Protein AF-A0A524MI14-F1 (afdb_monomer)

Sequence (124 aa):
MTTATKIVNYTQEQTALAKSAYVESPTKETVAKLAELFGKTAKSVIAKLSREGVYVKAVRVSKAGGVVVSKDALVTNIAHLMGVNEEKLDGLEAAPKASLILIANAMLWQQSVIDTAKRDVPGA

Secondary structure (DSSP, 8-state):
--------SS-HHHHHHHHHHHHH--SHHHHHHHHHHHT--HHHHHHHHHHTT-PPPPP-B-TTSSB---HHHHHHHHHHHHT--GGGGTTGGGS-HHHHHHHHHHHHHHHHHHHHHHHTSS--

Foldseek 3Di:
DDPPPPPCLADPVLLVVLLVQCLVPVDLVSLVVSCVVSVHDSVVSLVSCVVVVNHDDDFDADPVRHGPDQLLNLLVLLCVLVVHDSVVCPPVSVDDPVVSVVSSVVSVVVVVVVVVVVVPPPDD

Mean predicted aligned error: 12.76 Å

pLDDT: mean 82.41, std 14.53, range [34.16, 95.12]

Solvent-accessible surface area (backbone atoms only — not comparable to full-atom values): 7585 Å² total; per-residue (Å²): 136,86,79,79,78,75,80,72,90,63,53,72,65,57,52,52,51,53,49,54,53,34,72,77,40,78,47,73,65,47,41,47,54,52,9,62,77,68,77,48,52,46,70,58,47,49,54,49,35,47,75,71,69,69,56,71,79,80,79,58,55,41,100,83,68,46,70,67,71,55,56,61,59,43,48,48,49,41,21,58,76,70,73,47,65,53,79,81,49,70,72,57,65,75,50,59,64,69,58,50,51,53,53,43,50,52,50,52,50,52,50,51,54,54,54,50,58,64,66,72,52,88,82,131

Nearest PDB structures (foldseek):
  8apo-assembly1_Yc  TM=8.358E-01  e=2.082E+00  Polytomella magna
  1j5y-assembly1_A  TM=4.600E-01  e=2.203E+00  Thermotoga maritima
  6aqq-assembly1_A  TM=5.128E-01  e=3.463E+00  Staphylococcus aureus

Structure (mmCIF, N/CA/C/O backbone):
data_AF-A0A524MI14-F1
#
_entry.id   AF-A0A524MI14-F1
#
loop_
_atom_site.group_PDB
_atom_site.id
_atom_site.type_symbol
_atom_site.label_atom_id
_atom_site.label_alt_id
_atom_site.label_comp_id
_atom_site.label_asym_id
_atom_site.label_entity_id
_atom_site.label_seq_id
_atom_site.pdbx_PDB_ins_code
_ato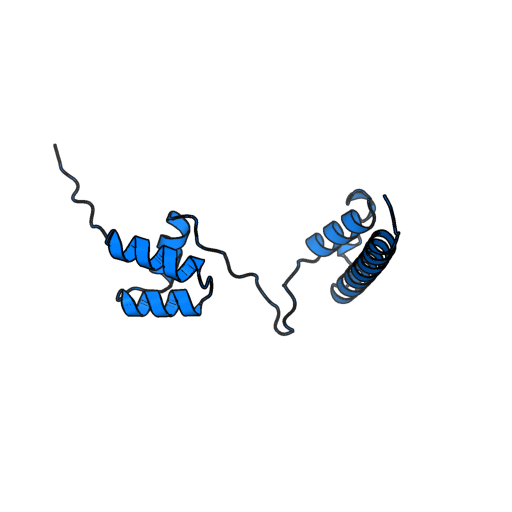m_site.Cartn_x
_atom_site.Cartn_y
_atom_site.Cartn_z
_atom_site.occupancy
_atom_site.B_iso_or_equiv
_atom_site.auth_seq_id
_atom_site.auth_comp_id
_atom_site.auth_asym_id
_atom_site.auth_atom_id
_atom_site.pdbx_PDB_model_num
ATOM 1 N N . MET A 1 1 ? -27.064 -31.591 23.940 1.00 42.25 1 MET A N 1
ATOM 2 C CA . MET A 1 1 ? -26.822 -30.621 22.850 1.00 42.25 1 MET A CA 1
ATOM 3 C C . MET A 1 1 ? -26.405 -29.304 23.487 1.00 42.25 1 MET A C 1
ATOM 5 O O . MET A 1 1 ? -27.261 -28.542 23.912 1.00 42.25 1 MET A O 1
ATOM 9 N N . THR A 1 2 ? -25.104 -29.082 23.673 1.00 34.16 2 THR A N 1
ATOM 10 C CA . THR A 1 2 ? -24.586 -27.879 24.343 1.00 34.16 2 THR A CA 1
ATOM 11 C C . THR A 1 2 ? -24.562 -26.738 23.330 1.00 34.16 2 THR A C 1
ATOM 13 O O . THR A 1 2 ? -23.703 -26.697 22.452 1.00 34.16 2 THR A O 1
ATOM 16 N N . THR A 1 3 ? -25.542 -25.840 23.391 1.00 43.69 3 THR A N 1
ATOM 17 C CA . THR A 1 3 ? -25.589 -24.639 22.552 1.00 43.69 3 THR A CA 1
ATOM 18 C C . THR A 1 3 ? -24.498 -23.674 23.003 1.00 43.69 3 THR A C 1
ATOM 20 O O . THR A 1 3 ? -24.641 -22.984 24.009 1.00 43.69 3 THR A O 1
ATOM 23 N N . ALA A 1 4 ? -23.383 -23.644 22.272 1.00 50.38 4 ALA A N 1
ATOM 24 C CA . ALA A 1 4 ? -22.349 -22.634 22.440 1.00 50.38 4 ALA A CA 1
ATOM 25 C C . ALA A 1 4 ? -22.917 -21.267 22.030 1.00 50.38 4 ALA A C 1
ATOM 27 O O . ALA A 1 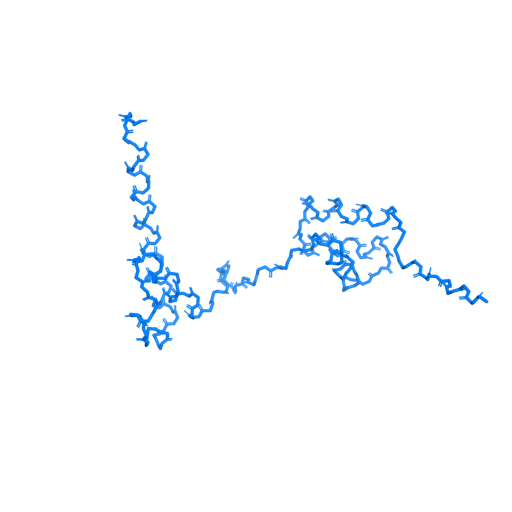4 ? -23.047 -20.957 20.844 1.00 50.38 4 ALA A O 1
ATOM 28 N N . THR A 1 5 ? -23.287 -20.453 23.016 1.00 50.03 5 THR A N 1
ATOM 29 C CA . THR A 1 5 ? -23.732 -19.073 22.817 1.00 50.03 5 THR A CA 1
ATOM 30 C C . THR A 1 5 ? -22.591 -18.274 22.193 1.00 50.03 5 THR A C 1
ATOM 32 O O . THR A 1 5 ? -21.615 -17.919 22.853 1.00 50.03 5 THR A O 1
ATOM 35 N N . LYS A 1 6 ? -22.682 -18.019 20.885 1.00 57.41 6 LYS A N 1
ATOM 36 C CA . LYS A 1 6 ? -21.720 -17.199 20.145 1.00 57.41 6 LYS A CA 1
ATOM 37 C C . LYS A 1 6 ? -21.764 -15.785 20.718 1.00 57.41 6 LYS A C 1
ATOM 39 O O . LYS A 1 6 ? -22.708 -15.047 20.460 1.00 57.41 6 LYS A O 1
ATOM 44 N N . ILE A 1 7 ? -20.744 -15.400 21.479 1.00 64.19 7 ILE A N 1
ATOM 45 C CA . ILE A 1 7 ? -20.573 -14.018 21.933 1.00 64.19 7 ILE A CA 1
ATOM 46 C C . ILE A 1 7 ? -20.296 -13.171 20.686 1.00 64.19 7 ILE A C 1
ATOM 48 O O . ILE A 1 7 ? -19.207 -13.196 20.105 1.00 64.19 7 ILE A O 1
ATOM 52 N N . VAL A 1 8 ? -21.329 -12.479 20.210 1.00 68.69 8 VAL A N 1
ATOM 53 C CA . VAL A 1 8 ? -21.266 -11.638 19.017 1.00 68.69 8 VAL A CA 1
ATOM 54 C C . VAL A 1 8 ? -20.547 -10.344 19.390 1.00 68.69 8 VAL A C 1
ATOM 56 O O . VAL A 1 8 ? -21.127 -9.430 19.958 1.00 68.69 8 VAL A O 1
ATOM 59 N N . ASN A 1 9 ? -19.252 -10.272 19.084 1.00 80.00 9 ASN A N 1
ATOM 60 C CA . ASN A 1 9 ? -18.432 -9.104 19.418 1.00 80.00 9 ASN A CA 1
ATOM 61 C C . ASN A 1 9 ? -18.767 -7.874 18.543 1.00 80.00 9 ASN A C 1
ATOM 63 O O . ASN A 1 9 ? -18.424 -6.760 18.911 1.00 80.00 9 ASN A O 1
ATOM 67 N N . TYR A 1 10 ? -19.420 -8.056 17.392 1.00 85.31 10 TYR A N 1
ATOM 68 C CA . TYR A 1 10 ? -19.904 -6.971 16.527 1.00 85.31 10 TYR A CA 1
ATOM 69 C C . TYR A 1 10 ? -21.326 -7.272 16.081 1.00 85.31 10 TYR A C 1
ATOM 71 O O . TYR A 1 10 ? -21.554 -8.344 15.515 1.00 85.31 10 TYR A O 1
ATOM 79 N N . THR A 1 11 ? -22.251 -6.333 16.268 1.00 89.31 11 THR A N 1
ATOM 80 C CA . THR A 1 11 ? -23.600 -6.470 15.707 1.00 89.31 11 THR A CA 1
ATOM 81 C C . THR A 1 11 ? -23.549 -6.472 14.174 1.00 89.31 11 THR A C 1
ATOM 83 O O . THR A 1 11 ? -22.544 -6.089 13.555 1.00 89.31 11 THR A O 1
ATOM 86 N N . GLN A 1 12 ? -24.626 -6.934 13.537 1.00 87.88 12 GLN A N 1
ATOM 87 C CA . GLN A 1 12 ? -24.724 -6.899 12.075 1.00 87.88 12 GLN A CA 1
ATOM 88 C C . GLN A 1 12 ? -24.654 -5.456 11.557 1.00 87.88 12 GLN A C 1
ATOM 90 O O . GLN A 1 12 ? -23.914 -5.184 10.615 1.00 87.88 12 GLN A O 1
ATOM 95 N N . GLU A 1 13 ? -25.314 -4.526 12.248 1.00 88.88 13 GLU A N 1
ATOM 96 C CA . GLU A 1 13 ? -25.285 -3.091 11.945 1.00 88.88 13 GLU A CA 1
ATOM 97 C C . GLU A 1 13 ? -23.878 -2.501 12.070 1.00 88.88 13 GLU A C 1
ATOM 99 O O . GLU A 1 13 ? -23.399 -1.855 11.141 1.00 88.88 13 GLU A O 1
ATOM 104 N N . GLN A 1 14 ? -23.155 -2.798 13.159 1.00 90.38 14 GLN A N 1
ATOM 105 C CA . GLN A 1 14 ? -21.763 -2.360 13.324 1.00 90.38 14 GLN A CA 1
ATOM 106 C C . GLN A 1 14 ? -20.865 -2.905 12.210 1.00 90.38 14 GLN A C 1
ATOM 108 O O . GLN A 1 14 ? -19.961 -2.220 11.738 1.00 90.38 14 GLN A O 1
ATOM 113 N N . THR A 1 15 ? -21.114 -4.140 11.772 1.00 92.06 15 THR A N 1
ATOM 114 C CA . THR A 1 15 ? -20.355 -4.774 10.690 1.00 92.06 15 THR A CA 1
ATOM 115 C C . THR A 1 15 ? -20.642 -4.118 9.336 1.00 92.06 15 THR A C 1
ATOM 117 O O . THR A 1 15 ? -19.710 -3.898 8.562 1.00 92.06 15 THR A O 1
ATOM 120 N N . ALA A 1 16 ? -21.904 -3.793 9.047 1.00 92.81 16 ALA A N 1
ATOM 121 C CA . ALA A 1 16 ? -22.297 -3.088 7.829 1.00 92.81 16 ALA A CA 1
ATOM 122 C C . ALA A 1 16 ? -21.721 -1.665 7.794 1.00 92.81 16 ALA A C 1
ATOM 124 O O . ALA A 1 16 ? -21.092 -1.284 6.807 1.00 92.81 16 ALA A O 1
ATOM 125 N N . LEU A 1 17 ? -21.840 -0.927 8.903 1.00 92.75 17 LEU A N 1
ATOM 126 C CA . LEU A 1 17 ? -21.302 0.425 9.035 1.00 92.75 17 LEU A CA 1
ATOM 127 C C . LEU A 1 17 ? -19.776 0.444 8.887 1.00 92.75 17 LEU A C 1
ATOM 129 O O . LEU A 1 17 ? -19.244 1.257 8.137 1.00 92.75 17 LEU A O 1
ATOM 133 N N . ALA A 1 18 ? -19.072 -0.482 9.548 1.00 92.44 18 ALA A N 1
ATOM 134 C CA . ALA A 1 18 ? -17.618 -0.585 9.446 1.00 92.44 18 ALA A CA 1
ATOM 135 C C . ALA A 1 18 ? -17.159 -0.828 8.003 1.00 92.44 18 ALA A C 1
ATOM 137 O O . ALA A 1 18 ? -16.209 -0.192 7.552 1.00 92.44 18 ALA A O 1
ATOM 138 N N . LYS A 1 19 ? -17.839 -1.729 7.277 1.00 93.31 19 LYS A N 1
ATOM 139 C CA . LYS A 1 19 ? -17.552 -1.998 5.863 1.00 93.31 19 LYS A CA 1
ATOM 140 C C . LYS A 1 19 ? -17.780 -0.760 5.006 1.00 93.31 19 LYS A C 1
ATOM 142 O O . LYS A 1 19 ? -16.867 -0.368 4.291 1.00 93.31 19 LYS A O 1
ATOM 147 N N . SER A 1 20 ? -18.954 -0.138 5.111 1.00 92.75 20 SER A N 1
ATOM 148 C CA . SER A 1 20 ? -19.307 1.039 4.308 1.00 92.75 20 SER A CA 1
ATOM 149 C C . SER A 1 20 ? -18.317 2.182 4.525 1.00 92.75 20 SER A C 1
ATOM 151 O O . SER A 1 20 ? -17.710 2.656 3.570 1.00 92.75 20 SER A O 1
ATOM 153 N N . ALA A 1 21 ? -18.085 2.562 5.785 1.00 91.69 21 ALA A N 1
ATOM 154 C CA . ALA A 1 21 ? -17.199 3.671 6.124 1.00 91.69 21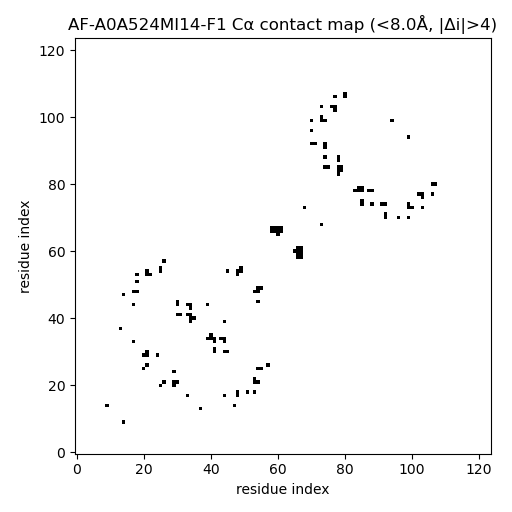 ALA A CA 1
ATOM 155 C C . ALA A 1 21 ? -15.751 3.415 5.675 1.00 91.69 21 ALA A C 1
ATOM 157 O O . ALA A 1 21 ? -15.076 4.319 5.187 1.00 91.69 21 ALA A O 1
ATOM 158 N N . TYR A 1 22 ? -15.262 2.179 5.826 1.00 92.69 22 TYR A N 1
ATOM 159 C CA . TYR A 1 22 ? -13.899 1.841 5.429 1.00 92.69 22 TYR A CA 1
ATOM 160 C C . TYR A 1 22 ? -13.725 1.742 3.910 1.00 92.69 22 TYR A C 1
ATOM 162 O O . TYR A 1 22 ? -12.683 2.140 3.406 1.00 92.69 22 TYR A O 1
ATOM 170 N N . VAL A 1 23 ? -14.718 1.237 3.176 1.00 89.88 23 VAL A N 1
ATOM 171 C CA . VAL A 1 23 ? -14.666 1.196 1.705 1.00 89.88 23 VAL A CA 1
ATOM 172 C C . VAL A 1 23 ? -14.691 2.610 1.118 1.00 89.88 23 VAL A C 1
ATOM 174 O O . VAL A 1 23 ? -13.966 2.875 0.164 1.00 89.88 23 VAL A O 1
ATOM 177 N N . GLU A 1 24 ? -15.459 3.526 1.712 1.00 90.88 24 GLU A N 1
ATOM 178 C CA . GLU A 1 24 ? -15.514 4.933 1.296 1.00 90.88 24 GLU A CA 1
ATOM 179 C C . GLU A 1 24 ? -14.208 5.686 1.596 1.00 90.88 24 GLU A C 1
ATOM 181 O O . GLU A 1 24 ? -13.747 6.496 0.793 1.00 90.88 24 GLU A O 1
ATOM 186 N N . SER A 1 25 ? -13.571 5.397 2.735 1.00 89.00 25 SER A N 1
ATOM 187 C CA . SER A 1 25 ? -12.295 6.004 3.119 1.00 89.00 25 SER A CA 1
ATOM 188 C C . SER A 1 25 ? -11.376 4.972 3.784 1.00 89.00 25 SER A C 1
ATOM 190 O O . SER A 1 25 ? -11.378 4.853 5.017 1.00 89.00 25 SER A O 1
ATOM 192 N N . PRO A 1 26 ? -10.559 4.222 3.013 1.00 88.50 26 PRO A N 1
ATOM 193 C CA . PRO A 1 26 ? -9.736 3.116 3.517 1.00 88.50 26 PRO A CA 1
ATOM 194 C C . PRO A 1 26 ? -8.466 3.608 4.230 1.00 88.50 26 PRO A C 1
ATOM 196 O O . PRO A 1 26 ? -7.337 3.235 3.907 1.00 88.50 26 PRO A O 1
ATOM 199 N N . THR A 1 27 ? -8.637 4.470 5.230 1.00 89.31 27 THR A N 1
ATOM 200 C CA . THR A 1 27 ? -7.553 5.138 5.957 1.00 89.31 27 THR A CA 1
ATOM 201 C C . THR A 1 27 ? -7.422 4.628 7.392 1.00 89.31 27 THR A C 1
ATOM 203 O O . THR A 1 27 ? -8.319 3.996 7.958 1.00 89.31 27 THR A O 1
ATOM 206 N N . LYS A 1 28 ? -6.273 4.911 8.020 1.00 88.94 28 LYS A N 1
ATOM 207 C CA . LYS A 1 28 ? -6.068 4.623 9.450 1.00 88.94 28 LYS A CA 1
ATOM 208 C C . LYS A 1 28 ? -6.974 5.474 10.344 1.00 88.94 28 LYS A C 1
ATOM 210 O O . LYS A 1 28 ? -7.382 4.995 11.397 1.00 88.94 28 LYS A O 1
ATOM 215 N N . GLU A 1 29 ? -7.293 6.696 9.926 1.00 91.62 29 GLU A N 1
ATOM 216 C CA . GLU A 1 29 ? -8.207 7.580 10.656 1.00 91.62 29 GLU A CA 1
ATOM 217 C C . GLU A 1 29 ? -9.622 7.014 10.691 1.00 91.62 29 GLU A C 1
ATOM 219 O O . GLU A 1 29 ? -10.242 7.004 11.748 1.00 91.62 29 GLU A O 1
ATOM 224 N N . THR A 1 30 ? -10.110 6.456 9.580 1.00 92.50 30 THR A N 1
ATOM 225 C CA . THR A 1 30 ? -11.411 5.775 9.549 1.00 92.50 30 THR A CA 1
ATOM 226 C C . THR A 1 30 ? -11.459 4.615 10.539 1.00 92.50 30 THR A C 1
ATOM 228 O O . THR A 1 30 ? -12.419 4.476 11.292 1.00 92.50 30 THR A O 1
ATOM 231 N N . VAL A 1 31 ? -10.392 3.813 10.614 1.00 93.31 31 VAL A N 1
ATOM 232 C CA . VAL A 1 31 ? -10.281 2.735 11.610 1.00 93.31 31 VAL A CA 1
ATOM 233 C C . VAL A 1 31 ? -10.304 3.283 13.040 1.00 93.31 31 VAL A C 1
ATOM 235 O O . VAL A 1 31 ? -10.941 2.677 13.899 1.00 93.31 31 VAL A O 1
ATOM 238 N N . ALA A 1 32 ? -9.627 4.404 13.305 1.00 94.44 32 ALA A N 1
ATOM 239 C CA . ALA A 1 32 ? -9.614 5.038 14.623 1.00 94.44 32 ALA A CA 1
ATOM 240 C C . ALA A 1 32 ? -11.005 5.561 15.019 1.00 94.44 32 ALA A C 1
ATOM 242 O O . ALA A 1 32 ? -11.487 5.237 16.100 1.00 94.44 32 ALA A O 1
ATOM 243 N N . LYS A 1 33 ? -11.699 6.253 14.106 1.00 95.12 33 LYS A N 1
ATOM 244 C CA . LYS A 1 33 ? -13.075 6.734 14.312 1.00 95.12 33 LYS A CA 1
ATOM 245 C C . LYS A 1 33 ? -14.049 5.586 14.582 1.00 95.12 33 LYS A C 1
ATOM 247 O O . LYS A 1 33 ? -14.851 5.660 15.505 1.00 95.12 33 LYS A O 1
ATOM 252 N N . LEU A 1 34 ? -13.959 4.495 13.816 1.00 94.50 34 LEU A N 1
ATOM 253 C CA . LEU A 1 34 ? -14.775 3.294 14.036 1.00 94.50 34 LEU A CA 1
ATOM 254 C C . LEU A 1 34 ? -14.464 2.626 15.383 1.00 94.50 34 LEU A C 1
ATOM 256 O O . LEU A 1 34 ? -15.363 2.122 16.051 1.00 94.50 34 LEU A O 1
ATOM 260 N N . ALA A 1 35 ? -13.194 2.608 15.786 1.00 94.75 35 ALA A N 1
ATOM 261 C CA . ALA A 1 35 ? -12.772 2.061 17.069 1.00 94.75 35 ALA A CA 1
ATOM 262 C C . ALA A 1 35 ? -13.370 2.855 18.242 1.00 94.75 35 ALA A C 1
ATOM 264 O O . ALA A 1 35 ? -13.957 2.246 19.136 1.00 94.75 35 ALA A O 1
ATOM 265 N N . GLU A 1 36 ? -13.307 4.187 18.194 1.00 94.75 36 GLU A N 1
ATOM 266 C CA . GLU A 1 36 ? -13.954 5.069 19.174 1.00 94.75 36 GLU A CA 1
ATOM 267 C C . GLU A 1 36 ? -15.475 4.881 19.186 1.00 94.75 36 GLU A C 1
ATOM 269 O O . GLU A 1 36 ? -16.050 4.629 20.245 1.00 94.75 36 GLU A O 1
ATOM 274 N N . LEU A 1 37 ? -16.116 4.891 18.011 1.00 92.81 37 LEU A N 1
ATOM 275 C CA . LEU A 1 37 ? -17.568 4.739 17.872 1.00 92.81 37 LEU A CA 1
ATOM 276 C C . LEU A 1 37 ? -18.085 3.415 18.454 1.00 92.81 37 LEU A C 1
ATOM 278 O O . LEU A 1 37 ? -19.166 3.363 19.034 1.00 92.81 37 LEU A O 1
ATOM 282 N N . PHE A 1 38 ? -17.326 2.328 18.297 1.00 92.00 38 PHE A N 1
ATOM 283 C CA . PHE A 1 38 ? -17.717 1.007 18.791 1.00 92.00 38 PHE A CA 1
ATOM 284 C C . PHE A 1 38 ? -17.213 0.700 20.204 1.00 92.00 38 PHE A C 1
ATOM 286 O O . PHE A 1 38 ? -17.497 -0.391 20.707 1.00 92.00 38 PHE A O 1
ATOM 293 N N . GLY A 1 39 ? -16.443 1.599 20.828 1.00 91.00 39 GLY A N 1
ATOM 294 C CA . GLY A 1 39 ? -15.782 1.342 22.111 1.00 91.00 39 GLY A CA 1
ATOM 295 C C . GLY A 1 39 ? -14.796 0.168 22.041 1.00 91.00 39 GLY A C 1
ATOM 296 O O . GLY A 1 39 ? -14.720 -0.653 22.954 1.00 91.00 39 GLY A O 1
ATOM 297 N N . LYS A 1 40 ? -14.086 0.021 20.917 1.00 91.88 40 LYS A N 1
ATOM 298 C CA . LYS A 1 40 ? -13.159 -1.087 20.636 1.00 91.88 40 LYS A CA 1
ATOM 299 C C . LYS A 1 40 ? -11.770 -0.562 20.304 1.00 91.88 40 LYS A C 1
ATOM 301 O O . LYS A 1 40 ? -11.558 0.617 20.070 1.00 91.88 40 LYS A O 1
ATOM 306 N N . THR A 1 41 ? -10.791 -1.459 20.239 1.00 93.75 41 THR A N 1
ATOM 307 C CA . THR A 1 41 ? -9.445 -1.100 19.779 1.00 93.75 41 THR A CA 1
ATOM 308 C C . THR A 1 41 ? -9.362 -1.104 18.253 1.00 93.75 41 THR A C 1
ATOM 310 O O . THR A 1 41 ? -9.975 -1.947 17.590 1.00 93.75 41 THR A O 1
ATOM 313 N N . ALA A 1 42 ? -8.508 -0.246 17.687 1.00 93.19 42 ALA A N 1
ATOM 314 C CA . ALA A 1 42 ? -8.206 -0.241 16.251 1.00 93.19 42 ALA A CA 1
ATOM 315 C C . ALA A 1 42 ? -7.790 -1.634 15.734 1.00 93.19 42 ALA A C 1
ATOM 317 O O . ALA A 1 42 ? -8.201 -2.051 14.655 1.00 93.19 42 ALA A O 1
ATOM 318 N N . LYS A 1 43 ? -7.044 -2.409 16.537 1.00 92.94 43 LYS A N 1
ATOM 319 C CA . LYS A 1 43 ? -6.656 -3.794 16.214 1.00 92.94 43 LYS A CA 1
ATOM 320 C C . LYS A 1 43 ? -7.869 -4.715 16.026 1.00 92.94 43 LYS A C 1
ATOM 322 O O . LYS A 1 43 ? -7.862 -5.543 15.119 1.00 92.94 43 LYS A O 1
ATOM 327 N N . SER A 1 44 ? -8.906 -4.566 16.853 1.00 93.56 44 SER A N 1
ATOM 328 C CA . SER A 1 44 ? -10.155 -5.330 16.728 1.00 93.56 44 SER A CA 1
ATOM 329 C C . SER A 1 44 ? -10.918 -4.959 15.456 1.00 93.56 44 SER A C 1
ATOM 331 O O . SER A 1 44 ? -11.404 -5.845 14.754 1.00 93.56 44 SER A O 1
ATOM 333 N N . VAL A 1 45 ? -10.981 -3.665 15.128 1.00 93.94 45 VAL A N 1
ATOM 334 C CA . VAL A 1 45 ? -11.643 -3.171 13.911 1.00 93.94 45 VAL A CA 1
ATOM 335 C C . VAL A 1 45 ? -10.915 -3.670 12.663 1.00 93.94 45 VAL A C 1
ATOM 337 O O . VAL A 1 45 ? -11.553 -4.228 11.777 1.00 93.94 45 VAL A O 1
ATOM 340 N N . ILE A 1 46 ? -9.581 -3.585 12.622 1.00 93.19 46 ILE A N 1
ATOM 341 C CA . ILE A 1 46 ? -8.767 -4.125 11.518 1.00 93.19 46 ILE A CA 1
ATOM 342 C C . ILE A 1 46 ? -9.002 -5.627 11.350 1.00 93.19 46 ILE A C 1
ATOM 344 O O . ILE A 1 46 ? -9.232 -6.093 10.238 1.00 93.19 46 ILE A O 1
ATOM 348 N N . ALA A 1 47 ? -8.981 -6.393 12.445 1.00 92.56 47 ALA A N 1
ATOM 349 C CA . ALA A 1 47 ? -9.235 -7.831 12.388 1.00 92.56 47 ALA A CA 1
ATOM 350 C C . ALA A 1 47 ? -10.640 -8.140 11.850 1.00 92.56 47 ALA A C 1
ATOM 352 O O . ALA A 1 47 ? -10.816 -9.097 11.095 1.00 92.56 47 ALA A O 1
ATOM 353 N N . LYS A 1 48 ? -11.639 -7.324 12.209 1.00 93.00 48 LYS A N 1
ATOM 354 C CA . LYS A 1 48 ? -12.995 -7.459 11.683 1.00 93.00 48 LYS A CA 1
ATOM 355 C C . LYS A 1 48 ? -13.047 -7.133 10.189 1.00 93.00 48 LYS A C 1
ATOM 357 O O . LYS A 1 48 ? -13.488 -7.984 9.430 1.00 93.00 48 LYS A O 1
ATOM 362 N N . LEU A 1 49 ? -12.530 -5.983 9.759 1.00 92.31 49 LEU A N 1
ATOM 363 C CA . LEU A 1 49 ? -12.467 -5.583 8.346 1.00 92.31 49 LEU A CA 1
ATOM 364 C C . LEU A 1 49 ? -11.684 -6.588 7.484 1.00 92.31 49 LEU A C 1
ATOM 366 O O . LEU A 1 49 ? -12.050 -6.842 6.342 1.00 92.31 49 LEU A O 1
ATOM 370 N N . SER A 1 50 ? -10.632 -7.197 8.037 1.00 91.38 50 SER A N 1
ATOM 371 C CA . SER A 1 50 ? -9.847 -8.232 7.357 1.00 91.38 50 SER A CA 1
ATOM 372 C C . SER A 1 50 ? -10.628 -9.535 7.184 1.00 91.38 50 SER A C 1
ATOM 374 O O . SER A 1 50 ? -10.568 -10.121 6.110 1.00 91.38 50 SER A O 1
ATOM 376 N N . ARG A 1 51 ? -11.403 -9.970 8.190 1.00 91.12 51 ARG A N 1
ATOM 377 C CA . ARG A 1 51 ? -12.303 -11.137 8.065 1.00 91.12 51 ARG A CA 1
ATOM 378 C C . ARG A 1 51 ? -13.439 -10.899 7.075 1.00 91.12 51 ARG A C 1
ATOM 380 O O . ARG A 1 51 ? -13.897 -11.840 6.446 1.00 91.12 51 ARG A O 1
ATOM 387 N N . GLU A 1 52 ? -13.886 -9.654 6.962 1.00 90.44 52 GLU A N 1
ATOM 388 C CA . GLU A 1 52 ? -14.870 -9.221 5.967 1.00 90.44 52 GLU A CA 1
ATOM 389 C C . GLU A 1 52 ? -14.255 -9.011 4.569 1.00 90.44 52 GLU A C 1
ATOM 391 O O . GLU A 1 52 ? -14.979 -8.699 3.632 1.00 90.44 52 GLU A O 1
ATOM 396 N N . GLY A 1 53 ? -12.932 -9.156 4.420 1.00 88.81 53 GLY A N 1
ATOM 397 C CA . GLY A 1 53 ? -12.229 -9.049 3.138 1.00 88.81 53 GLY A CA 1
ATOM 398 C C . GLY A 1 53 ? -12.035 -7.627 2.603 1.00 88.81 53 GLY A C 1
ATOM 399 O O . GLY A 1 53 ? -11.497 -7.469 1.515 1.00 88.81 53 GLY A O 1
ATOM 400 N N . VAL A 1 54 ? -12.434 -6.589 3.346 1.00 90.19 54 VAL A N 1
ATOM 401 C CA . VAL A 1 54 ? -12.386 -5.190 2.874 1.00 90.19 54 VAL A CA 1
ATOM 402 C C . VAL A 1 54 ? -11.138 -4.430 3.324 1.00 90.19 54 VAL A C 1
ATOM 404 O O . VAL A 1 54 ? -10.859 -3.357 2.804 1.00 90.19 54 VAL A O 1
ATOM 407 N N . TYR A 1 55 ? -10.390 -4.942 4.307 1.00 90.44 55 TYR A N 1
ATOM 408 C CA . TYR A 1 55 ? -9.228 -4.231 4.847 1.00 90.44 55 TYR A CA 1
ATOM 409 C C . TYR A 1 55 ? -8.067 -4.168 3.847 1.00 90.44 55 TYR A C 1
ATOM 411 O O . TYR A 1 55 ? -7.504 -5.201 3.481 1.00 90.44 55 TYR A O 1
ATOM 419 N N . VAL A 1 56 ? -7.632 -2.954 3.505 1.00 84.44 56 VAL A N 1
ATOM 420 C CA . VAL A 1 56 ? -6.464 -2.717 2.654 1.00 84.44 56 VAL A CA 1
ATOM 421 C C . VAL A 1 56 ? -5.271 -2.390 3.544 1.00 84.44 56 VAL A C 1
ATOM 423 O O . VAL A 1 56 ? -5.251 -1.409 4.292 1.00 84.44 56 VAL A O 1
ATOM 426 N N . LYS A 1 57 ? -4.242 -3.237 3.485 1.00 77.81 57 LYS A N 1
ATOM 427 C CA . LYS A 1 57 ? -3.025 -3.031 4.272 1.00 77.81 57 LYS A CA 1
ATOM 428 C C . LYS A 1 57 ? -2.327 -1.764 3.782 1.00 77.81 57 LYS A C 1
ATOM 430 O O . LYS A 1 57 ? -2.004 -1.652 2.604 1.00 77.81 57 LYS A O 1
ATOM 435 N N . ALA A 1 58 ? -2.068 -0.830 4.697 1.00 68.12 58 ALA A N 1
ATOM 436 C CA . ALA A 1 58 ? -1.393 0.416 4.357 1.00 68.12 58 ALA A CA 1
ATOM 437 C C . ALA A 1 58 ? -0.043 0.133 3.680 1.00 68.12 58 ALA A C 1
ATOM 439 O O . ALA A 1 58 ? 0.816 -0.555 4.247 1.00 68.12 58 ALA A O 1
ATOM 440 N N . VAL A 1 59 ? 0.141 0.697 2.488 1.00 64.69 59 VAL A N 1
ATOM 441 C CA . VAL A 1 59 ? 1.421 0.688 1.786 1.00 64.69 59 VAL A CA 1
ATOM 442 C C . VAL A 1 59 ? 2.420 1.457 2.648 1.00 64.69 59 VAL A C 1
ATOM 444 O O . VAL A 1 59 ? 2.158 2.582 3.076 1.00 64.69 59 VAL A O 1
ATOM 447 N N . ARG A 1 60 ? 3.557 0.833 2.974 1.00 52.31 60 ARG A N 1
ATOM 448 C CA . ARG A 1 60 ? 4.606 1.522 3.731 1.00 52.31 60 ARG A CA 1
ATOM 449 C C . ARG A 1 60 ? 5.197 2.603 2.838 1.00 52.31 60 ARG A C 1
ATOM 451 O O . ARG A 1 60 ? 5.854 2.286 1.854 1.00 52.31 60 ARG A O 1
ATOM 458 N N . VAL A 1 61 ? 4.975 3.859 3.196 1.00 53.00 61 VAL A N 1
ATOM 459 C CA . VAL A 1 61 ? 5.671 5.010 2.617 1.00 53.00 61 VAL A CA 1
ATOM 460 C C . VAL A 1 61 ? 6.908 5.322 3.459 1.00 53.00 61 VAL A C 1
ATOM 462 O O . VAL A 1 61 ? 6.899 5.185 4.684 1.00 53.00 61 VAL A O 1
ATOM 465 N N . SER A 1 62 ? 8.007 5.665 2.799 1.00 59.88 62 SER A N 1
ATOM 466 C CA . SER A 1 62 ? 9.239 6.121 3.440 1.00 59.88 62 SER A CA 1
ATOM 467 C C . SER A 1 62 ? 9.057 7.542 3.983 1.00 59.88 62 SER A C 1
ATOM 469 O O . SER A 1 62 ? 8.120 8.242 3.602 1.00 59.88 62 SER A O 1
ATOM 471 N N . LYS A 1 63 ? 9.978 8.009 4.839 1.00 53.53 63 LYS A N 1
ATOM 472 C CA . LYS A 1 63 ? 9.983 9.402 5.337 1.00 53.53 63 LYS A CA 1
ATOM 473 C C . LYS A 1 63 ? 10.000 10.451 4.212 1.00 53.53 63 LYS A C 1
ATOM 475 O O . LYS A 1 63 ? 9.597 11.579 4.449 1.00 53.53 63 LYS A O 1
ATOM 480 N N . ALA A 1 64 ? 10.435 10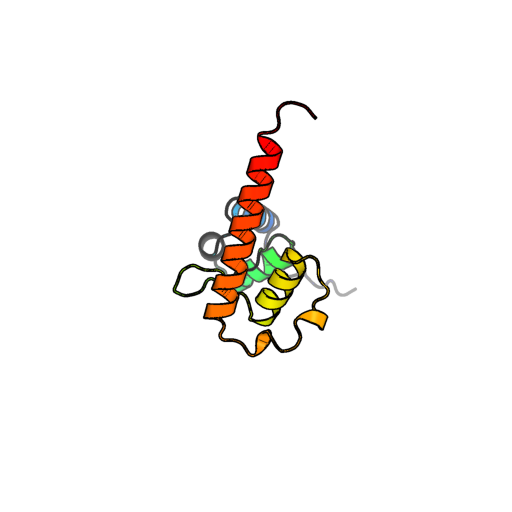.072 3.008 1.00 56.56 64 ALA A N 1
ATOM 481 C CA . ALA A 1 64 ? 10.452 10.918 1.818 1.00 56.56 64 ALA A CA 1
ATOM 482 C C . ALA A 1 64 ? 9.167 10.808 0.963 1.00 56.56 64 ALA A C 1
ATOM 484 O O . ALA A 1 64 ? 9.162 11.228 -0.187 1.00 56.56 64 ALA A O 1
ATOM 485 N N . GLY A 1 65 ? 8.095 10.185 1.468 1.00 50.47 65 GLY A N 1
ATOM 486 C CA . GLY A 1 65 ? 6.811 10.054 0.763 1.00 50.47 65 GLY A CA 1
ATOM 487 C C . GLY A 1 65 ? 6.763 8.961 -0.314 1.00 50.47 65 GLY A C 1
ATOM 488 O O . GLY A 1 65 ? 5.677 8.550 -0.710 1.00 50.47 65 GLY A O 1
ATOM 489 N N . GLY A 1 66 ? 7.907 8.421 -0.748 1.00 59.19 66 GLY A N 1
ATOM 490 C CA . GLY A 1 66 ? 7.953 7.319 -1.715 1.00 59.19 66 GLY A CA 1
ATOM 491 C C . GLY A 1 66 ? 7.574 5.974 -1.092 1.00 59.19 66 GLY A C 1
ATOM 492 O O . GLY A 1 66 ? 7.997 5.676 0.029 1.00 59.19 66 GLY A O 1
ATOM 493 N N . VAL A 1 67 ? 6.815 5.147 -1.818 1.00 61.16 67 VAL A N 1
ATOM 494 C CA . VAL A 1 67 ? 6.533 3.748 -1.450 1.00 61.16 67 VAL A CA 1
ATOM 495 C C . VAL A 1 67 ? 7.852 3.024 -1.154 1.00 61.16 67 VAL A C 1
ATOM 497 O O . VAL A 1 67 ? 8.809 3.101 -1.923 1.00 61.16 67 VAL A O 1
ATOM 500 N N . VAL A 1 68 ? 7.935 2.334 -0.015 1.00 66.25 68 VAL A N 1
ATOM 501 C CA . VAL A 1 68 ? 9.103 1.525 0.345 1.00 66.25 68 VAL A CA 1
ATOM 502 C C . VAL A 1 68 ? 9.103 0.276 -0.530 1.00 66.25 68 VAL A C 1
ATOM 504 O O . VAL A 1 68 ? 8.522 -0.744 -0.173 1.00 66.25 68 VAL A O 1
ATOM 507 N N . VAL A 1 69 ? 9.772 0.363 -1.675 1.00 78.19 69 VAL A N 1
ATOM 508 C CA . VAL A 1 69 ? 10.050 -0.780 -2.554 1.00 78.19 69 VAL A CA 1
ATOM 509 C C . VAL A 1 69 ? 11.339 -1.463 -2.076 1.00 78.19 69 VAL A C 1
ATOM 511 O O . VAL A 1 69 ? 12.283 -0.767 -1.680 1.00 78.19 69 VAL A O 1
ATOM 514 N N . SER A 1 70 ? 11.388 -2.798 -2.016 1.00 86.25 70 SER A N 1
ATOM 515 C CA . SER A 1 70 ? 12.637 -3.533 -1.732 1.00 86.25 70 SER A CA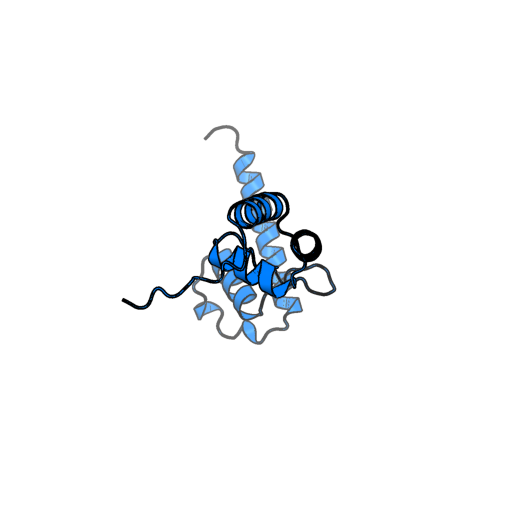 1
ATOM 516 C C . SER A 1 70 ? 13.622 -3.393 -2.899 1.00 86.25 70 SER A C 1
ATOM 518 O O . SER A 1 70 ? 13.240 -2.938 -3.974 1.00 86.25 70 SER A O 1
ATOM 520 N N . LYS A 1 71 ? 14.904 -3.726 -2.694 1.00 88.75 71 LYS A N 1
ATOM 521 C CA . LYS A 1 71 ? 15.860 -3.736 -3.813 1.00 88.75 71 LYS A CA 1
ATOM 522 C C . LYS A 1 71 ? 15.461 -4.777 -4.856 1.00 88.75 71 LYS A C 1
ATOM 524 O O . LYS A 1 71 ? 15.405 -4.429 -6.024 1.00 88.75 71 LYS A O 1
ATOM 529 N N . ASP A 1 72 ? 15.080 -5.970 -4.412 1.00 87.12 72 ASP A N 1
ATOM 530 C CA . ASP A 1 72 ? 14.649 -7.057 -5.297 1.00 87.12 72 ASP A CA 1
ATOM 531 C C . ASP A 1 72 ? 13.466 -6.614 -6.158 1.00 87.12 72 ASP A C 1
ATOM 533 O O . ASP A 1 72 ? 13.536 -6.664 -7.374 1.00 87.12 72 ASP A O 1
ATOM 537 N N . ALA A 1 73 ? 12.442 -5.999 -5.555 1.00 87.31 73 ALA A N 1
ATOM 538 C CA . ALA A 1 73 ? 11.305 -5.487 -6.315 1.00 87.31 73 ALA A CA 1
ATOM 539 C C . ALA A 1 73 ? 11.686 -4.364 -7.300 1.00 87.31 73 ALA A C 1
ATOM 541 O O . ALA A 1 73 ? 11.034 -4.215 -8.331 1.00 87.31 73 ALA A O 1
ATOM 542 N N . LEU A 1 74 ? 12.727 -3.566 -7.019 1.00 89.94 74 LEU A N 1
ATOM 543 C CA . LEU A 1 74 ? 13.255 -2.612 -8.003 1.00 89.94 74 LEU A CA 1
ATOM 544 C C . LEU A 1 74 ? 13.929 -3.341 -9.170 1.00 89.94 74 LEU A C 1
ATOM 546 O O . LEU A 1 74 ? 13.693 -2.956 -10.310 1.00 89.94 74 LEU A O 1
ATOM 550 N N . VAL A 1 75 ? 14.718 -4.385 -8.905 1.00 91.69 75 VAL A N 1
ATOM 551 C CA . VAL A 1 75 ? 15.364 -5.206 -9.943 1.00 91.69 75 VAL A CA 1
ATOM 552 C C . VAL A 1 75 ? 14.317 -5.913 -10.802 1.00 91.69 75 VAL A C 1
ATOM 554 O O . VAL A 1 75 ? 14.368 -5.789 -12.024 1.00 91.69 75 VAL A O 1
ATOM 557 N N . THR A 1 76 ? 13.304 -6.534 -10.193 1.00 90.06 76 THR A N 1
ATOM 558 C CA . THR A 1 76 ? 12.185 -7.158 -10.913 1.00 90.06 76 THR A CA 1
ATOM 559 C C . THR A 1 76 ? 11.449 -6.143 -11.797 1.00 90.06 76 THR A C 1
ATOM 561 O O . THR A 1 76 ? 11.163 -6.417 -12.961 1.00 90.06 76 THR A O 1
ATOM 564 N N . ASN A 1 77 ? 11.175 -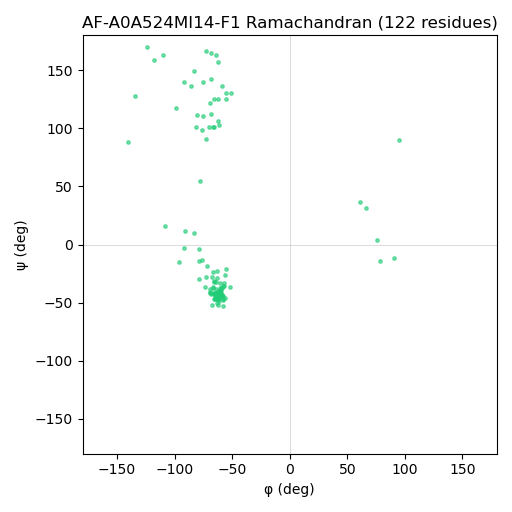4.936 -11.283 1.00 88.88 77 ASN A N 1
ATOM 565 C CA . ASN A 1 77 ? 10.533 -3.876 -12.068 1.00 88.88 77 ASN A CA 1
ATOM 566 C C . ASN A 1 77 ? 11.404 -3.431 -13.249 1.00 88.88 77 ASN A C 1
ATOM 568 O O . ASN A 1 77 ? 10.884 -3.228 -14.342 1.00 88.88 77 ASN A O 1
ATOM 572 N N . ILE A 1 78 ? 12.715 -3.287 -13.041 1.00 91.75 78 ILE A N 1
ATOM 573 C CA . ILE A 1 78 ? 13.668 -2.946 -14.104 1.00 91.75 78 ILE A CA 1
ATOM 574 C C . ILE A 1 78 ? 13.687 -4.051 -15.169 1.00 91.75 78 ILE A C 1
ATOM 576 O O . ILE A 1 78 ? 13.555 -3.739 -16.348 1.00 91.75 78 ILE A O 1
ATOM 580 N N . ALA A 1 79 ? 13.764 -5.327 -14.777 1.00 91.94 79 ALA A N 1
ATOM 581 C CA . ALA A 1 79 ? 13.715 -6.464 -15.702 1.00 91.94 79 ALA A CA 1
ATOM 582 C C . ALA A 1 79 ? 12.440 -6.446 -16.555 1.00 91.94 79 ALA A C 1
ATOM 584 O O . ALA A 1 79 ? 12.500 -6.571 -17.779 1.00 91.94 79 ALA A O 1
A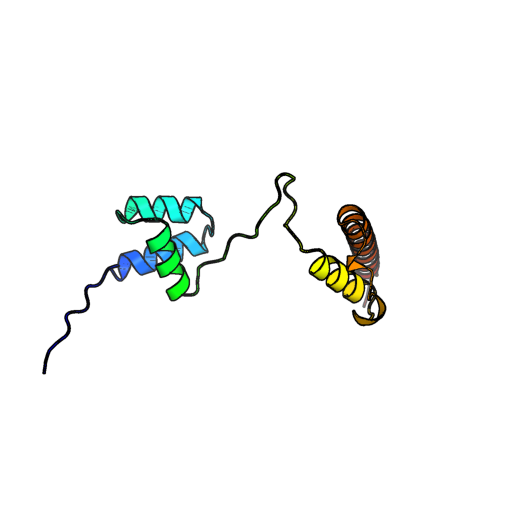TOM 585 N N . HIS A 1 80 ? 11.294 -6.204 -15.913 1.00 90.06 80 HIS A N 1
ATOM 586 C CA . HIS A 1 80 ? 10.005 -6.112 -16.586 1.00 90.06 80 HIS A CA 1
ATOM 587 C C . HIS A 1 80 ? 9.940 -4.933 -17.568 1.00 90.06 80 HIS A C 1
ATOM 589 O O . HIS A 1 80 ? 9.520 -5.118 -18.707 1.00 90.06 80 HIS A O 1
ATOM 595 N N . LEU A 1 81 ? 10.414 -3.745 -17.171 1.00 88.56 81 LEU A N 1
ATOM 596 C CA . LEU A 1 81 ? 10.481 -2.568 -18.049 1.00 88.56 81 LEU A CA 1
ATOM 597 C C . LEU A 1 81 ? 11.440 -2.774 -19.232 1.00 88.56 81 LEU A C 1
ATOM 599 O O . LEU A 1 81 ? 11.195 -2.257 -20.317 1.00 88.56 81 LEU A O 1
ATOM 603 N N . MET A 1 82 ? 12.509 -3.547 -19.042 1.00 90.75 82 MET A N 1
ATOM 604 C CA . MET A 1 82 ? 13.437 -3.935 -20.108 1.00 90.75 82 MET A CA 1
ATOM 605 C C . MET A 1 82 ? 12.911 -5.071 -20.997 1.00 90.75 82 MET A C 1
ATOM 607 O O . MET A 1 82 ? 13.494 -5.329 -22.049 1.00 90.75 82 MET A O 1
ATOM 611 N N . GLY A 1 83 ? 11.853 -5.776 -20.585 1.00 90.81 83 GLY A N 1
ATOM 612 C CA . GLY A 1 83 ? 11.357 -6.965 -21.279 1.00 90.81 83 GLY A CA 1
ATOM 613 C C . GLY A 1 83 ? 12.333 -8.148 -21.235 1.00 90.81 83 GLY A C 1
ATOM 614 O O . GLY A 1 83 ? 12.398 -8.928 -22.184 1.00 90.81 83 GLY A O 1
ATOM 615 N N . VAL A 1 84 ? 13.123 -8.274 -20.163 1.00 93.12 84 VAL A N 1
ATOM 616 C CA . VAL A 1 84 ? 14.090 -9.366 -19.971 1.00 93.12 84 VAL A CA 1
ATOM 617 C C . VAL A 1 84 ? 13.745 -10.205 -18.744 1.00 93.12 84 VAL A C 1
ATOM 619 O O . VAL A 1 84 ? 13.070 -9.744 -17.828 1.00 93.12 84 VAL A O 1
ATOM 622 N N . ASN A 1 85 ? 14.246 -11.440 -18.707 1.00 88.88 85 ASN A N 1
ATOM 623 C CA . ASN A 1 85 ? 14.162 -12.271 -17.508 1.00 88.88 85 ASN A CA 1
ATOM 624 C C . ASN A 1 85 ? 15.046 -11.696 -16.396 1.00 88.88 85 ASN A C 1
ATOM 626 O O . ASN A 1 85 ? 16.161 -11.246 -16.662 1.00 88.88 85 ASN A O 1
ATOM 630 N N . GLU A 1 86 ? 14.564 -11.780 -15.157 1.00 85.56 86 GLU A N 1
ATOM 631 C CA . GLU A 1 86 ? 15.256 -11.287 -13.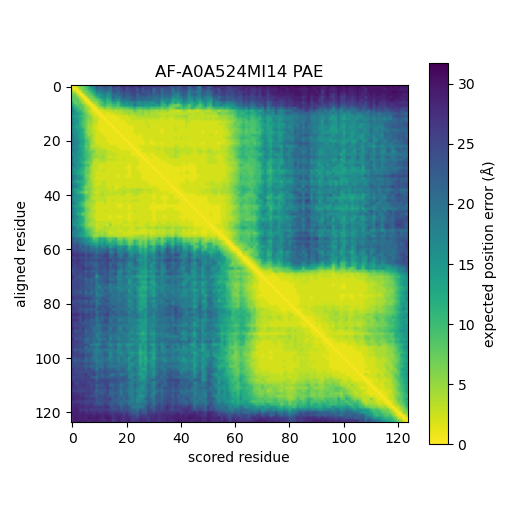959 1.00 85.56 86 GLU A CA 1
ATOM 632 C C . GLU A 1 86 ? 16.647 -11.908 -13.776 1.00 85.56 86 GLU A C 1
ATOM 634 O O . GLU A 1 86 ? 17.576 -11.211 -13.391 1.00 85.56 86 GLU A O 1
ATOM 639 N N . GLU A 1 87 ? 16.831 -13.166 -14.185 1.00 89.56 87 GLU A N 1
ATOM 640 C CA . GLU A 1 87 ? 18.124 -13.870 -14.182 1.00 89.56 87 GLU A CA 1
ATOM 641 C C . GLU A 1 87 ? 19.224 -13.139 -14.973 1.00 89.56 87 GLU A C 1
ATOM 643 O O . GLU A 1 87 ? 20.407 -13.291 -14.687 1.00 89.56 87 GLU A O 1
ATOM 648 N N . LYS A 1 88 ? 18.862 -12.318 -15.971 1.00 91.62 88 LYS A N 1
ATOM 649 C CA . LYS A 1 88 ? 19.839 -11.508 -16.719 1.00 91.62 88 LYS A CA 1
ATOM 650 C C . LYS A 1 88 ? 20.333 -10.288 -15.942 1.00 91.62 88 LYS A C 1
ATOM 652 O O . LYS A 1 88 ? 21.284 -9.648 -16.384 1.00 91.62 88 LYS A O 1
ATOM 657 N N . LEU A 1 89 ? 19.667 -9.944 -14.843 1.00 91.19 89 LEU A N 1
ATOM 658 C CA . LEU A 1 89 ? 20.021 -8.851 -13.942 1.00 91.19 89 LEU A CA 1
ATOM 659 C C . LEU A 1 89 ? 20.572 -9.368 -12.606 1.00 91.19 89 LEU A C 1
ATOM 661 O O . LEU A 1 89 ? 20.645 -8.593 -11.654 1.00 91.19 89 LEU A O 1
ATOM 665 N N . ASP A 1 90 ? 20.961 -10.642 -12.530 1.00 89.50 90 ASP A N 1
ATOM 666 C CA . ASP A 1 90 ? 21.588 -11.214 -11.339 1.00 89.50 90 ASP A CA 1
ATOM 667 C C . ASP A 1 90 ? 22.831 -10.394 -10.935 1.00 89.50 90 ASP A C 1
ATOM 669 O O . ASP A 1 90 ? 23.663 -10.034 -11.775 1.00 89.50 90 ASP A O 1
ATOM 673 N N . GLY A 1 91 ? 22.924 -10.019 -9.658 1.00 89.94 91 GLY A N 1
ATOM 674 C CA . GLY A 1 91 ? 23.948 -9.118 -9.124 1.00 89.94 91 GLY A CA 1
ATOM 675 C C . GLY A 1 91 ? 23.568 -7.631 -9.128 1.00 89.94 91 GLY A C 1
ATOM 676 O O . GLY A 1 91 ? 24.249 -6.820 -8.488 1.00 89.94 91 GLY A O 1
ATOM 677 N N . LEU A 1 92 ? 22.482 -7.225 -9.796 1.00 91.38 92 LEU A N 1
ATOM 678 C CA . LEU A 1 92 ? 22.017 -5.832 -9.791 1.00 91.38 92 LEU A CA 1
ATOM 679 C C . LEU A 1 92 ? 21.496 -5.402 -8.406 1.00 91.38 92 LEU A C 1
ATOM 681 O O . LEU A 1 92 ? 21.605 -4.234 -8.030 1.00 91.38 92 LEU A O 1
ATOM 685 N N . GLU A 1 93 ? 20.993 -6.333 -7.598 1.00 87.88 93 GLU A N 1
ATOM 686 C CA . GLU A 1 93 ? 20.544 -6.121 -6.217 1.00 87.88 93 GLU A CA 1
ATOM 687 C C . GLU A 1 93 ? 21.675 -5.682 -5.267 1.00 87.88 93 GLU A C 1
ATOM 689 O O . GLU A 1 93 ? 21.431 -5.003 -4.253 1.00 87.88 93 GLU A O 1
ATOM 694 N N . ALA A 1 94 ? 22.930 -5.985 -5.623 1.00 90.81 94 ALA A N 1
ATOM 695 C CA . ALA A 1 94 ? 24.109 -5.507 -4.910 1.00 90.81 94 ALA A CA 1
ATOM 696 C C . ALA A 1 94 ? 24.289 -3.982 -5.037 1.00 90.81 94 ALA A C 1
ATOM 698 O O . ALA A 1 94 ? 24.873 -3.350 -4.151 1.00 90.81 94 ALA A O 1
ATOM 699 N N . ALA A 1 95 ? 23.733 -3.357 -6.082 1.00 92.69 95 ALA A N 1
ATOM 700 C CA . ALA A 1 95 ? 23.855 -1.924 -6.309 1.00 92.69 95 ALA A CA 1
ATOM 701 C C . ALA A 1 95 ? 23.211 -1.083 -5.181 1.00 92.69 95 ALA A C 1
ATOM 703 O O . ALA A 1 95 ? 22.310 -1.534 -4.451 1.00 92.69 95 ALA A O 1
ATOM 704 N N . PRO A 1 96 ? 23.635 0.184 -5.009 1.00 91.56 96 PRO A N 1
ATOM 705 C CA . PRO A 1 96 ? 22.985 1.100 -4.083 1.00 91.56 96 PRO A CA 1
ATOM 706 C C . PRO A 1 96 ? 21.509 1.289 -4.443 1.00 91.56 96 PRO A C 1
ATOM 708 O O . PRO A 1 96 ? 21.153 1.515 -5.598 1.00 91.56 96 PRO A O 1
ATOM 711 N N . LYS A 1 97 ? 20.631 1.277 -3.432 1.00 87.50 97 LYS A N 1
ATOM 712 C CA . LYS A 1 97 ? 19.181 1.435 -3.645 1.00 87.50 97 LYS A CA 1
ATOM 713 C C . LYS A 1 97 ? 18.836 2.735 -4.385 1.00 87.50 97 LYS A C 1
ATOM 715 O O . LYS A 1 97 ? 17.914 2.749 -5.191 1.00 87.50 97 LYS A O 1
ATOM 720 N N . ALA A 1 98 ? 19.578 3.811 -4.116 1.00 87.88 98 ALA A N 1
ATOM 721 C CA . ALA A 1 98 ? 19.406 5.093 -4.796 1.00 87.88 98 ALA A CA 1
ATOM 722 C C . ALA A 1 98 ? 19.636 4.980 -6.314 1.00 87.88 98 ALA A C 1
ATOM 724 O O . ALA A 1 98 ? 18.844 5.511 -7.086 1.00 87.88 98 ALA A O 1
ATOM 725 N N . SER A 1 99 ? 20.657 4.232 -6.739 1.00 91.06 99 SER A N 1
ATOM 726 C CA . SER A 1 99 ? 20.946 3.986 -8.155 1.00 91.06 99 SER A CA 1
ATOM 727 C C . SER A 1 99 ? 19.830 3.183 -8.824 1.00 91.06 99 SER A C 1
ATOM 729 O O . SER A 1 99 ? 19.372 3.562 -9.897 1.00 91.06 99 SER A O 1
ATOM 731 N N . LEU A 1 100 ? 19.328 2.135 -8.159 1.00 91.00 100 LEU A N 1
ATOM 732 C CA . LEU A 1 100 ? 18.197 1.343 -8.662 1.00 91.00 100 LEU A CA 1
ATOM 733 C C . LEU A 1 100 ? 16.932 2.194 -8.850 1.00 91.00 100 LEU A C 1
ATOM 735 O O . LEU A 1 100 ? 16.239 2.056 -9.853 1.00 91.00 100 LEU A O 1
ATOM 739 N N . ILE A 1 101 ? 16.652 3.114 -7.919 1.00 88.75 101 ILE A N 1
ATOM 740 C CA . ILE A 1 101 ? 15.524 4.050 -8.039 1.00 88.75 101 ILE A CA 1
ATOM 741 C C . ILE A 1 101 ? 15.696 4.970 -9.254 1.00 88.75 101 ILE A C 1
ATOM 743 O O . ILE A 1 101 ? 14.737 5.173 -9.995 1.00 88.75 101 ILE A O 1
ATOM 747 N N . LEU A 1 102 ? 16.896 5.520 -9.475 1.00 90.38 102 LEU A N 1
ATOM 748 C CA . LEU A 1 102 ? 17.158 6.392 -10.626 1.00 90.38 102 LEU A CA 1
ATOM 749 C C . LEU A 1 102 ? 16.931 5.661 -11.953 1.00 90.38 102 LEU A C 1
ATOM 751 O O . LEU A 1 102 ? 16.272 6.207 -12.835 1.00 90.38 102 LEU A O 1
ATOM 755 N N . ILE A 1 103 ? 17.419 4.422 -12.069 1.00 91.44 103 ILE A N 1
ATOM 756 C CA . ILE A 1 103 ? 17.246 3.595 -13.271 1.00 91.44 103 ILE A CA 1
ATOM 757 C C . ILE A 1 103 ? 15.760 3.303 -13.512 1.00 91.44 103 ILE A C 1
ATOM 759 O O . ILE A 1 103 ? 15.253 3.563 -14.603 1.00 91.44 103 ILE A O 1
ATOM 763 N N . ALA A 1 104 ? 15.042 2.830 -12.489 1.00 88.56 104 ALA A N 1
ATOM 764 C CA . ALA A 1 104 ? 13.616 2.529 -12.602 1.00 88.56 104 ALA A CA 1
ATOM 765 C C . ALA A 1 104 ? 12.791 3.769 -12.998 1.00 88.56 104 ALA A C 1
ATOM 767 O O . ALA A 1 104 ? 11.933 3.690 -13.876 1.00 88.56 104 ALA A O 1
ATOM 768 N N . ASN A 1 105 ? 13.080 4.932 -12.404 1.00 88.25 105 ASN A N 1
ATOM 769 C CA . ASN A 1 105 ? 12.400 6.185 -12.737 1.00 88.25 105 ASN A CA 1
ATOM 770 C C . ASN A 1 105 ? 12.679 6.636 -14.177 1.00 88.25 105 ASN A C 1
ATOM 772 O O . ASN A 1 105 ? 11.757 7.079 -14.861 1.00 88.25 105 ASN A O 1
ATOM 776 N N . ALA A 1 106 ? 13.926 6.514 -14.645 1.00 89.44 106 ALA A N 1
ATOM 777 C CA . ALA A 1 106 ? 14.289 6.856 -16.018 1.00 89.44 106 ALA A CA 1
ATOM 778 C C . ALA A 1 106 ? 13.528 5.986 -17.033 1.00 89.44 106 ALA A C 1
ATOM 780 O O . ALA A 1 106 ? 12.985 6.505 -18.007 1.00 89.44 106 ALA A O 1
ATOM 781 N N . MET A 1 107 ? 13.416 4.682 -16.765 1.00 89.38 107 MET A N 1
ATOM 782 C CA . MET A 1 107 ? 12.665 3.754 -17.615 1.00 89.38 107 MET A CA 1
ATOM 783 C C . MET A 1 107 ? 11.161 4.042 -17.620 1.00 89.38 107 MET A C 1
ATOM 785 O O . MET A 1 107 ? 10.544 4.056 -18.681 1.00 89.38 107 MET A O 1
ATOM 789 N N . LEU A 1 108 ? 10.565 4.328 -16.459 1.00 85.75 108 LEU A N 1
ATOM 790 C CA . LEU A 1 108 ? 9.151 4.713 -16.370 1.00 85.75 108 LEU A CA 1
ATOM 791 C C . LEU A 1 108 ? 8.855 6.000 -17.144 1.00 85.75 108 LEU A C 1
ATOM 793 O O . LEU A 1 108 ? 7.834 6.095 -17.824 1.00 85.75 108 LEU A O 1
ATOM 797 N N . TRP A 1 109 ? 9.753 6.982 -17.061 1.00 83.75 109 TRP A N 1
ATOM 798 C CA . TRP A 1 109 ? 9.630 8.205 -17.843 1.00 83.75 109 TRP A CA 1
ATOM 799 C C . TRP A 1 109 ? 9.684 7.908 -19.344 1.00 83.75 109 TRP A C 1
ATOM 801 O O . TRP A 1 109 ? 8.804 8.350 -20.081 1.00 83.75 109 TRP A O 1
ATOM 811 N N . GLN A 1 110 ? 10.644 7.093 -19.789 1.00 81.50 110 GLN A N 1
ATOM 812 C CA . GLN A 1 110 ? 10.747 6.685 -21.189 1.00 81.50 110 GLN A CA 1
ATOM 813 C C . GLN A 1 110 ? 9.487 5.950 -21.672 1.00 81.50 110 GLN A C 1
ATOM 815 O O . GLN A 1 110 ? 8.981 6.253 -22.752 1.00 81.50 110 GLN A O 1
ATOM 820 N N . GLN A 1 111 ? 8.939 5.038 -20.865 1.00 77.81 111 GLN A N 1
ATOM 821 C CA . GLN A 1 111 ? 7.700 4.333 -21.193 1.00 77.81 111 GLN A CA 1
ATOM 822 C C . GLN A 1 111 ? 6.513 5.298 -21.320 1.00 77.81 111 GLN A C 1
ATOM 824 O O . GLN A 1 111 ? 5.759 5.215 -22.283 1.00 77.81 111 GLN A O 1
ATOM 829 N N . SER A 1 112 ? 6.389 6.268 -20.409 1.00 79.75 112 SER A N 1
ATOM 830 C CA . SER A 1 112 ? 5.350 7.305 -20.466 1.00 79.75 112 SER A CA 1
ATOM 831 C C . SER A 1 112 ? 5.444 8.164 -21.735 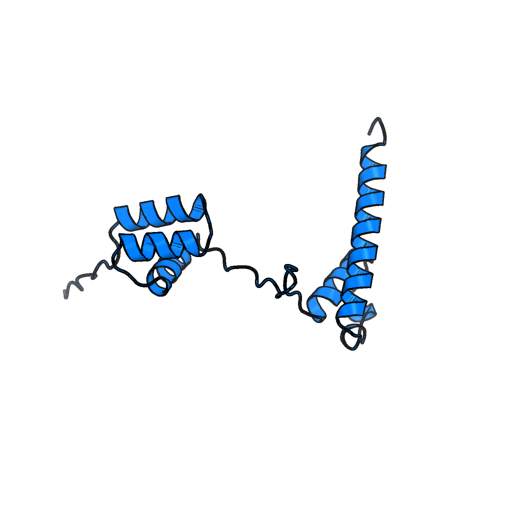1.00 79.75 112 SER A C 1
ATOM 833 O O . SER A 1 112 ? 4.428 8.464 -22.366 1.00 79.75 112 SER A O 1
ATOM 835 N N . VAL A 1 113 ? 6.664 8.521 -22.155 1.00 80.25 113 VAL A N 1
ATOM 836 C CA . VAL A 1 113 ? 6.904 9.250 -23.413 1.00 80.25 113 VAL A CA 1
ATOM 837 C C . VAL A 1 113 ? 6.460 8.415 -24.617 1.00 80.25 113 VAL A C 1
ATOM 839 O O . VAL A 1 113 ? 5.748 8.925 -25.481 1.00 80.25 113 VAL A O 1
ATOM 842 N N . ILE A 1 114 ? 6.817 7.127 -24.654 1.00 77.38 114 ILE A N 1
ATOM 843 C CA . ILE A 1 114 ? 6.401 6.200 -25.719 1.00 77.38 114 ILE A CA 1
ATOM 844 C C . ILE A 1 114 ? 4.875 6.049 -25.752 1.00 77.38 114 ILE A C 1
ATOM 846 O O . ILE A 1 114 ? 4.273 6.092 -26.824 1.00 77.38 114 ILE A O 1
ATOM 850 N N . ASP A 1 115 ? 4.239 5.885 -24.595 1.00 80.62 115 ASP A N 1
ATOM 851 C CA . ASP A 1 115 ? 2.791 5.708 -24.496 1.00 80.62 115 ASP A CA 1
ATOM 852 C C . ASP A 1 115 ? 2.036 6.969 -24.925 1.00 80.62 115 ASP A C 1
ATOM 854 O O . ASP A 1 115 ? 0.997 6.871 -25.573 1.00 80.62 115 ASP A O 1
ATOM 858 N N . THR A 1 116 ? 2.567 8.149 -24.604 1.00 76.44 116 THR A N 1
ATOM 859 C CA . THR A 1 116 ? 2.007 9.429 -25.059 1.00 76.44 116 THR A CA 1
ATOM 860 C C . THR A 1 116 ? 2.131 9.558 -26.576 1.00 76.44 116 THR A C 1
ATOM 862 O O . THR A 1 116 ? 1.138 9.814 -27.250 1.00 76.44 116 THR A O 1
ATOM 865 N N . ALA A 1 117 ? 3.306 9.254 -27.136 1.00 75.81 117 ALA A N 1
ATOM 866 C CA . ALA A 1 117 ? 3.530 9.283 -28.581 1.00 75.81 117 ALA A CA 1
ATOM 867 C C . ALA A 1 117 ? 2.625 8.304 -29.355 1.00 75.81 117 ALA A C 1
ATOM 869 O O . ALA A 1 117 ? 2.217 8.602 -30.472 1.00 75.81 117 ALA A O 1
ATOM 870 N N . LYS A 1 118 ? 2.276 7.150 -28.767 1.00 73.56 118 LYS A N 1
ATOM 871 C CA . LYS A 1 118 ? 1.329 6.187 -29.358 1.00 73.56 118 LYS A CA 1
ATOM 872 C C . LYS A 1 118 ? -0.126 6.661 -29.323 1.00 73.56 118 LYS A C 1
ATOM 874 O O . LYS A 1 118 ? -0.905 6.236 -30.168 1.00 73.56 118 LYS A O 1
ATOM 879 N N . ARG A 1 119 ? -0.507 7.499 -28.351 1.00 66.19 119 ARG A N 1
ATOM 880 C CA . ARG A 1 119 ? -1.869 8.055 -28.240 1.00 66.19 119 ARG A CA 1
ATOM 881 C C . ARG A 1 119 ? -2.105 9.222 -29.196 1.00 66.19 119 ARG A C 1
ATOM 883 O O . ARG A 1 119 ? -3.229 9.390 -29.649 1.00 66.19 119 ARG A O 1
ATOM 890 N N . ASP A 1 120 ? -1.056 9.972 -29.527 1.00 61.69 120 ASP A N 1
ATOM 891 C CA . ASP A 1 120 ? -1.109 11.095 -30.474 1.00 61.69 120 ASP A CA 1
ATOM 892 C C . ASP A 1 120 ? -1.002 10.666 -31.950 1.00 61.69 120 ASP A C 1
ATOM 894 O O . ASP A 1 120 ? -0.879 11.514 -32.834 1.00 61.69 120 ASP A O 1
ATOM 898 N N . VAL A 1 121 ? -1.080 9.364 -32.254 1.00 59.62 121 VAL A N 1
ATOM 899 C CA . VAL A 1 121 ? -1.244 8.890 -33.635 1.00 59.62 121 VAL A CA 1
ATOM 900 C C . VAL A 1 121 ? -2.729 9.014 -34.005 1.00 59.62 121 VAL A C 1
ATOM 902 O O . VAL A 1 121 ? -3.551 8.279 -33.452 1.00 59.62 121 VAL A O 1
ATOM 905 N N . PRO A 1 122 ? -3.124 9.920 -34.920 1.00 49.12 122 PRO A N 1
ATOM 906 C CA . PRO A 1 122 ? -4.512 10.033 -35.329 1.00 49.12 122 PRO A CA 1
ATOM 907 C C . PRO A 1 122 ? -4.848 8.869 -36.265 1.00 49.12 122 PRO A C 1
ATOM 909 O O . PRO A 1 122 ? -4.376 8.826 -37.400 1.00 49.12 122 PRO A O 1
ATOM 912 N N . GLY A 1 123 ? -5.686 7.950 -35.788 1.00 60.44 123 GLY A N 1
ATOM 913 C CA . GLY A 1 123 ? -6.269 6.872 -36.587 1.00 60.44 123 GLY A CA 1
ATOM 914 C C . GLY A 1 123 ? -5.503 5.552 -36.517 1.00 60.44 123 GLY A C 1
ATOM 915 O O . GLY A 1 123 ? -4.658 5.267 -37.362 1.00 60.44 123 GLY A O 1
ATOM 916 N N . ALA A 1 124 ? -5.880 4.721 -35.548 1.00 43.34 124 ALA A N 1
ATOM 917 C CA . ALA A 1 124 ? -5.855 3.266 -35.661 1.00 43.34 124 ALA A CA 1
ATOM 918 C C . ALA A 1 124 ? -7.252 2.745 -35.308 1.00 43.34 124 ALA A C 1
ATOM 920 O O . ALA A 1 124 ? -7.854 3.313 -34.365 1.00 43.34 124 ALA A O 1
#

Radius of gyration: 22.83 Å; Cα contacts (8 Å, |Δi|>4): 76; chains: 1; bounding box: 51×42×61 Å